Protein AF-A0A0G0I2A3-F1 (afdb_monomer_lite)

Structure (mmCIF, N/CA/C/O backbone):
data_AF-A0A0G0I2A3-F1
#
_entry.id   AF-A0A0G0I2A3-F1
#
loop_
_atom_site.group_PDB
_atom_site.id
_atom_site.type_symbol
_atom_site.label_atom_id
_atom_site.label_alt_id
_atom_site.label_comp_id
_atom_site.label_asym_id
_atom_site.label_entity_id
_atom_site.label_seq_id
_atom_site.pdbx_PDB_ins_code
_atom_site.Cartn_x
_atom_site.Cartn_y
_atom_site.Cartn_z
_atom_site.occupancy
_atom_site.B_iso_or_equiv
_atom_site.auth_seq_id
_atom_site.auth_comp_id
_atom_site.auth_asym_id
_atom_site.auth_atom_id
_atom_site.pdbx_PDB_model_num
ATOM 1 N N . MET A 1 1 ? 5.255 -2.824 1.021 1.00 85.88 1 MET A N 1
ATOM 2 C CA . MET A 1 1 ? 4.007 -2.925 1.817 1.00 85.88 1 MET A CA 1
ATOM 3 C C . MET A 1 1 ? 4.046 -2.059 3.072 1.00 85.88 1 MET A C 1
ATOM 5 O O . MET A 1 1 ? 4.950 -2.211 3.888 1.00 85.88 1 MET A O 1
ATOM 9 N N . GLN A 1 2 ? 3.045 -1.193 3.241 1.00 91.69 2 GLN A N 1
ATOM 10 C CA . GLN A 1 2 ? 2.843 -0.327 4.409 1.00 91.69 2 GLN A CA 1
ATOM 11 C C . G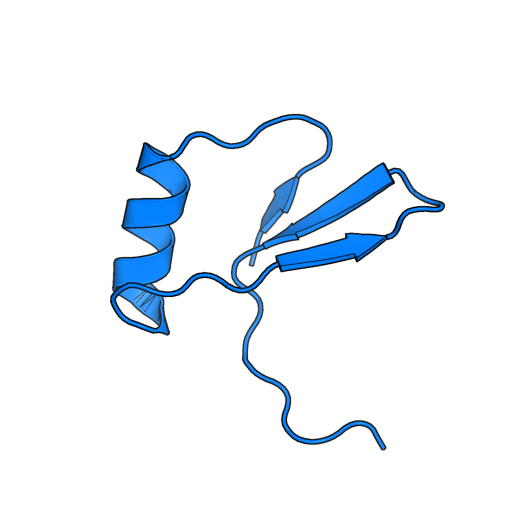LN A 1 2 ? 1.359 -0.313 4.809 1.00 91.69 2 GLN A C 1
ATOM 13 O O . GLN A 1 2 ? 0.494 -0.280 3.936 1.00 91.69 2 GLN A O 1
ATOM 18 N N . ILE A 1 3 ? 1.066 -0.303 6.116 1.00 95.19 3 ILE A N 1
ATOM 19 C CA . ILE A 1 3 ? -0.296 -0.109 6.637 1.00 95.19 3 ILE A CA 1
ATOM 20 C C . ILE A 1 3 ? -0.539 1.381 6.894 1.00 95.19 3 ILE A C 1
ATOM 22 O O . ILE A 1 3 ? 0.240 2.030 7.593 1.00 95.19 3 ILE A O 1
ATOM 26 N N . VAL A 1 4 ? -1.627 1.917 6.347 1.00 96.19 4 VAL A N 1
ATOM 27 C CA . VAL A 1 4 ? -2.054 3.315 6.479 1.00 96.19 4 VAL A CA 1
ATOM 28 C C . VAL A 1 4 ? -3.436 3.353 7.122 1.00 96.19 4 VAL A C 1
ATOM 30 O O . VAL A 1 4 ? -4.325 2.617 6.703 1.00 96.19 4 VAL A O 1
ATOM 33 N N . LYS A 1 5 ? -3.605 4.204 8.139 1.00 95.62 5 LYS A N 1
ATOM 34 C CA . LYS A 1 5 ? -4.881 4.382 8.857 1.00 95.62 5 LYS A CA 1
ATOM 35 C C . LYS A 1 5 ? -5.646 5.643 8.456 1.00 95.62 5 LYS A C 1
ATOM 37 O O . LYS A 1 5 ? -6.860 5.652 8.523 1.00 95.62 5 LYS A O 1
ATOM 42 N N . ASP A 1 6 ? -4.937 6.682 8.015 1.00 93.12 6 ASP A N 1
ATOM 43 C CA . ASP A 1 6 ? -5.545 7.979 7.700 1.00 93.12 6 ASP A CA 1
ATOM 44 C C . ASP A 1 6 ? -5.184 8.444 6.290 1.00 93.12 6 ASP A C 1
ATOM 46 O O . ASP A 1 6 ? -5.952 8.306 5.340 1.00 93.12 6 ASP A O 1
ATOM 50 N N . LYS A 1 7 ? -3.995 9.035 6.146 1.00 94.31 7 LYS A N 1
ATOM 51 C CA . LYS A 1 7 ? -3.545 9.675 4.913 1.00 94.31 7 LYS A CA 1
ATOM 52 C C . LYS A 1 7 ? -2.130 9.239 4.586 1.00 94.31 7 LYS A C 1
ATOM 54 O O . LYS A 1 7 ? -1.307 9.030 5.472 1.00 94.31 7 LYS A O 1
ATOM 59 N N . ILE A 1 8 ? -1.864 9.165 3.294 1.00 95.50 8 ILE A N 1
ATOM 60 C CA . ILE A 1 8 ? -0.537 9.004 2.712 1.00 95.50 8 ILE A CA 1
ATOM 61 C C . ILE A 1 8 ? -0.353 10.108 1.675 1.00 95.50 8 ILE A C 1
ATOM 63 O O . ILE A 1 8 ? -1.318 10.531 1.032 1.00 95.50 8 ILE A O 1
ATOM 67 N N . SER A 1 9 ? 0.862 10.628 1.542 1.00 96.38 9 SER A N 1
ATOM 68 C CA . SER A 1 9 ? 1.134 11.680 0.566 1.00 96.38 9 SER A CA 1
ATOM 69 C C . SER A 1 9 ? 1.326 11.109 -0.842 1.00 96.38 9 SER A C 1
ATOM 71 O O . SER A 1 9 ? 1.834 10.003 -1.018 1.00 96.38 9 SER A O 1
ATOM 73 N N . VAL A 1 10 ? 1.001 11.899 -1.869 1.00 94.00 10 VAL A N 1
ATOM 74 C CA . VAL A 1 10 ? 1.278 11.525 -3.271 1.00 94.00 10 VAL A CA 1
ATOM 75 C C . VAL A 1 10 ? 2.775 11.283 -3.489 1.00 94.00 10 VAL A C 1
ATOM 77 O O . VAL A 1 10 ? 3.151 10.322 -4.143 1.00 94.00 10 VAL A O 1
ATOM 80 N N . LYS A 1 11 ? 3.637 12.075 -2.843 1.00 94.94 11 LYS 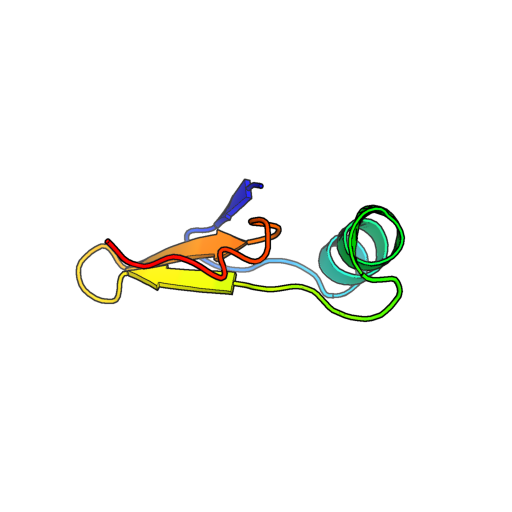A N 1
ATOM 81 C CA . LYS A 1 11 ? 5.097 11.914 -2.908 1.00 94.94 11 LYS A CA 1
ATOM 82 C C . LYS A 1 11 ? 5.587 10.577 -2.338 1.00 94.94 11 LYS A C 1
ATOM 84 O O . LYS A 1 11 ? 6.614 10.062 -2.771 1.00 94.94 11 LYS A O 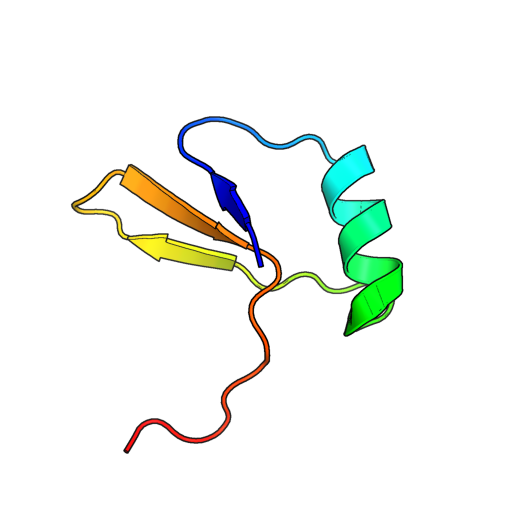1
ATOM 89 N N . GLU A 1 12 ? 4.907 10.023 -1.335 1.00 93.25 12 GLU A N 1
ATOM 90 C CA . GLU A 1 12 ? 5.210 8.674 -0.843 1.00 93.25 12 GLU A CA 1
ATOM 91 C C . GLU A 1 12 ? 4.740 7.608 -1.828 1.00 93.25 12 GLU A C 1
ATOM 93 O O . GLU A 1 12 ? 5.488 6.667 -2.079 1.00 93.25 12 GLU A O 1
ATOM 98 N N . LEU A 1 13 ? 3.564 7.788 -2.437 1.00 92.88 13 LEU A N 1
ATOM 99 C CA . LEU A 1 13 ? 3.055 6.885 -3.472 1.00 92.88 13 LEU A CA 1
ATOM 100 C C . LEU A 1 13 ? 3.959 6.861 -4.716 1.00 92.88 13 LEU A C 1
ATOM 102 O O . LEU A 1 13 ? 4.247 5.781 -5.216 1.00 92.88 13 LEU A O 1
ATOM 106 N N . GLU A 1 14 ? 4.474 8.008 -5.166 1.00 92.31 14 GLU A N 1
ATOM 107 C CA . GLU A 1 14 ? 5.438 8.097 -6.279 1.00 92.31 14 GLU A CA 1
ATOM 108 C C . GLU A 1 14 ? 6.715 7.296 -5.984 1.00 92.31 14 GLU A C 1
ATOM 110 O O . GLU A 1 14 ? 7.161 6.479 -6.788 1.00 92.31 14 GLU A O 1
ATOM 115 N N . LYS A 1 15 ? 7.266 7.447 -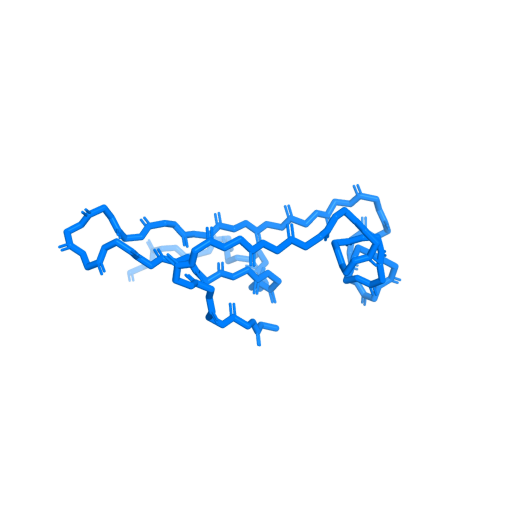4.774 1.00 91.88 15 LYS A N 1
ATOM 116 C CA . LYS A 1 15 ? 8.439 6.673 -4.339 1.00 91.88 15 LYS A CA 1
ATOM 117 C C . LYS A 1 15 ? 8.165 5.172 -4.226 1.00 91.88 15 LYS A C 1
ATOM 119 O O . LYS A 1 15 ? 9.107 4.382 -4.289 1.00 91.88 15 LYS A O 1
ATOM 124 N N . MET A 1 16 ? 6.918 4.776 -3.964 1.00 91.25 16 MET A N 1
ATOM 125 C CA . MET A 1 16 ? 6.506 3.369 -3.928 1.00 91.25 16 MET A CA 1
ATOM 126 C C . MET A 1 16 ? 6.356 2.814 -5.345 1.00 91.25 16 MET A C 1
ATOM 128 O O . MET A 1 16 ? 6.903 1.751 -5.638 1.00 91.25 16 MET A O 1
ATOM 132 N N . SER A 1 17 ? 5.700 3.551 -6.250 1.00 90.69 17 SER A N 1
ATOM 133 C CA . SER A 1 17 ? 5.492 3.096 -7.627 1.00 90.69 17 SER A CA 1
ATOM 134 C C . SER A 1 17 ? 6.812 2.853 -8.352 1.00 90.69 17 SER A C 1
ATOM 136 O O . SER A 1 17 ? 6.943 1.828 -9.019 1.00 90.69 17 SER A O 1
ATOM 138 N N . GLU A 1 18 ? 7.814 3.719 -8.142 1.00 89.38 18 GLU A N 1
ATOM 139 C CA . GLU A 1 18 ? 9.162 3.568 -8.713 1.00 89.38 18 GLU A CA 1
ATOM 140 C C . GLU A 1 18 ? 9.818 2.217 -8.376 1.00 89.38 18 GLU A C 1
ATOM 142 O O . GLU A 1 18 ? 10.638 1.721 -9.146 1.00 89.38 18 GLU A O 1
ATOM 147 N N . LYS A 1 19 ? 9.465 1.606 -7.236 1.00 82.38 19 LYS A N 1
ATOM 148 C CA . LYS A 1 19 ? 10.095 0.374 -6.736 1.00 82.38 19 LYS A CA 1
ATOM 149 C C . LYS A 1 19 ? 9.393 -0.911 -7.166 1.00 82.38 19 LYS A C 1
ATOM 151 O O . LYS A 1 19 ? 10.025 -1.963 -7.120 1.00 82.38 19 LYS A O 1
ATOM 156 N N . MET A 1 20 ? 8.111 -0.849 -7.533 1.00 73.31 20 MET A N 1
ATOM 157 C CA . MET A 1 20 ? 7.317 -2.034 -7.884 1.00 73.31 20 MET A CA 1
ATOM 158 C C . MET A 1 20 ? 6.912 -2.050 -9.360 1.00 73.31 20 MET A C 1
ATOM 160 O O . MET A 1 20 ? 7.526 -2.746 -10.162 1.00 73.31 20 MET A O 1
ATOM 164 N N . PHE A 1 21 ? 5.868 -1.301 -9.724 1.00 78.19 21 PHE A N 1
ATOM 165 C CA . PHE A 1 21 ? 5.211 -1.383 -11.035 1.00 78.19 21 PHE A CA 1
ATOM 166 C C . PHE A 1 21 ? 5.394 -0.100 -11.865 1.00 78.19 21 PHE A C 1
ATOM 168 O O . PHE A 1 21 ? 4.545 0.254 -12.685 1.00 78.19 21 PHE A O 1
ATOM 175 N N . GLY A 1 22 ? 6.484 0.634 -11.625 1.00 83.12 22 GLY A N 1
ATOM 176 C CA . GLY A 1 22 ? 6.832 1.889 -12.294 1.00 83.12 22 GLY A CA 1
ATOM 177 C C . GLY A 1 22 ? 5.933 3.058 -11.885 1.00 83.12 22 GLY A C 1
ATOM 178 O O . GLY A 1 22 ? 6.320 3.899 -11.079 1.00 83.12 22 GLY A O 1
ATOM 179 N N . HIS A 1 23 ? 4.720 3.112 -12.436 1.00 86.75 23 HIS A N 1
ATOM 180 C CA . HIS A 1 23 ? 3.749 4.196 -12.210 1.00 86.75 23 HIS A CA 1
ATOM 181 C C . HIS A 1 23 ? 2.455 3.721 -11.539 1.00 86.75 23 HIS A C 1
ATOM 183 O O . HIS A 1 23 ? 1.480 4.465 -11.469 1.00 86.75 23 HIS A O 1
ATOM 189 N N . LEU A 1 24 ? 2.432 2.477 -11.057 1.00 88.69 24 LEU A N 1
ATOM 190 C CA . LEU A 1 24 ? 1.273 1.883 -10.405 1.00 88.69 24 LEU A CA 1
ATOM 191 C C . LEU A 1 24 ? 1.596 1.505 -8.956 1.00 88.69 24 LEU A C 1
ATOM 193 O O . LEU A 1 24 ? 2.619 0.884 -8.672 1.00 88.69 24 LEU A O 1
ATOM 197 N N . VAL A 1 25 ? 0.672 1.841 -8.055 1.00 91.50 25 VAL A N 1
ATOM 198 C CA . VAL A 1 25 ? 0.642 1.359 -6.670 1.00 91.50 25 VAL A CA 1
ATOM 199 C C . VAL A 1 25 ? -0.684 0.645 -6.450 1.00 91.50 25 VAL A C 1
ATOM 201 O O . VAL A 1 25 ? -1.743 1.185 -6.766 1.00 91.50 25 VAL A O 1
ATOM 204 N N . LYS A 1 26 ? -0.637 -0.563 -5.887 1.00 91.25 26 LYS A N 1
ATOM 205 C CA . LYS A 1 26 ? -1.829 -1.291 -5.440 1.00 91.25 26 LYS A CA 1
ATOM 206 C C . LYS A 1 26 ? -2.080 -1.012 -3.958 1.00 91.25 26 LYS A C 1
ATOM 208 O O . LYS A 1 26 ? -1.143 -1.022 -3.158 1.00 91.25 26 LYS A O 1
ATOM 213 N N . ALA A 1 27 ? -3.346 -0.828 -3.596 1.00 92.19 27 ALA A N 1
ATOM 214 C CA . ALA A 1 27 ? -3.806 -0.776 -2.215 1.00 92.19 27 ALA A CA 1
ATOM 215 C C . ALA A 1 27 ? -4.959 -1.764 -2.004 1.00 92.19 27 ALA A C 1
ATOM 217 O O . ALA A 1 27 ? -5.818 -1.916 -2.872 1.00 92.19 27 ALA A O 1
ATOM 218 N N . VAL A 1 28 ? -4.970 -2.428 -0.853 1.00 92.50 28 VAL A N 1
ATOM 219 C CA . VAL A 1 28 ? -6.078 -3.261 -0.374 1.00 92.50 28 VAL A CA 1
ATOM 220 C C . VAL A 1 28 ? -6.665 -2.579 0.854 1.00 92.50 28 VAL A C 1
ATOM 222 O O . VAL A 1 28 ? -5.920 -2.197 1.755 1.00 92.50 28 VAL A O 1
ATOM 225 N N . VAL A 1 29 ? -7.983 -2.396 0.876 1.00 93.38 29 VAL A N 1
ATOM 226 C CA . VAL A 1 29 ? -8.691 -1.652 1.925 1.00 93.38 29 VAL A CA 1
ATOM 227 C C . VAL A 1 29 ? -9.537 -2.620 2.738 1.00 93.38 29 VAL A C 1
ATOM 229 O O . VAL A 1 29 ? -10.369 -3.330 2.178 1.00 93.38 29 VAL A O 1
ATOM 232 N N . ASP A 1 30 ? -9.355 -2.616 4.055 1.00 95.31 30 ASP A N 1
ATOM 233 C CA . ASP A 1 30 ? -10.300 -3.230 4.981 1.00 95.31 30 ASP A CA 1
ATOM 234 C C . ASP A 1 30 ? -11.223 -2.135 5.522 1.00 95.31 30 ASP A C 1
ATOM 236 O O . ASP A 1 30 ? -10.828 -1.308 6.345 1.00 95.31 30 ASP A O 1
ATOM 240 N N . VAL A 1 31 ? -12.468 -2.131 5.045 1.00 95.75 31 VAL A N 1
ATOM 241 C CA . VAL A 1 31 ? -13.490 -1.148 5.439 1.00 95.75 31 VAL A CA 1
ATOM 242 C C . VAL A 1 31 ? -13.999 -1.345 6.864 1.00 95.75 31 VAL A C 1
ATOM 244 O O . VAL A 1 31 ? -14.494 -0.399 7.464 1.00 95.75 31 VAL A O 1
ATOM 247 N N . LYS A 1 32 ? -13.890 -2.555 7.424 1.00 97.06 32 LYS A N 1
ATOM 248 C CA . LYS A 1 32 ? -14.323 -2.841 8.796 1.00 97.06 32 LYS A CA 1
ATOM 249 C C . LYS A 1 32 ? -13.296 -2.339 9.805 1.00 97.06 32 LYS A C 1
ATOM 251 O O . LYS A 1 32 ? -13.671 -1.898 10.887 1.00 97.06 32 LYS A O 1
ATOM 256 N N . GLN A 1 33 ? -12.016 -2.458 9.467 1.00 95.75 33 GLN A N 1
ATOM 257 C CA . GLN A 1 33 ? -10.910 -1.998 10.305 1.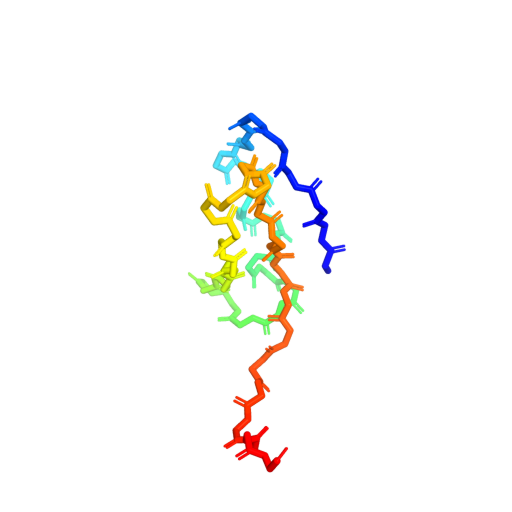00 95.75 33 GLN A CA 1
ATOM 258 C C . GLN A 1 33 ? -10.472 -0.560 9.996 1.00 95.75 33 GLN A C 1
ATOM 260 O O . GLN A 1 33 ? -9.652 -0.026 10.737 1.00 95.75 33 GLN A O 1
ATOM 265 N N . GLU A 1 34 ? -11.001 0.045 8.928 1.00 96.25 34 GLU A N 1
ATOM 266 C CA . GLU A 1 34 ? -10.628 1.382 8.445 1.00 96.25 34 GLU A CA 1
ATOM 267 C C . GLU A 1 34 ? -9.112 1.510 8.198 1.00 96.25 34 GLU A C 1
ATOM 269 O O . GLU A 1 34 ? -8.471 2.496 8.555 1.00 96.25 34 GLU A O 1
ATOM 274 N N . ILE A 1 35 ? -8.512 0.481 7.589 1.00 96.31 35 ILE A N 1
ATOM 275 C CA . ILE A 1 35 ? -7.079 0.453 7.265 1.00 96.31 35 ILE A CA 1
ATOM 276 C C . ILE A 1 35 ? -6.835 0.110 5.799 1.00 96.31 35 ILE A C 1
ATOM 278 O O . ILE A 1 35 ? -7.633 -0.560 5.143 1.00 96.31 35 ILE A O 1
ATOM 282 N N . MET A 1 36 ? -5.677 0.530 5.296 1.00 95.12 36 MET A N 1
ATOM 283 C CA . MET A 1 36 ? -5.212 0.228 3.947 1.00 95.12 36 MET A CA 1
ATOM 284 C C . MET A 1 36 ? -3.828 -0.414 3.986 1.00 95.12 36 MET A C 1
ATOM 286 O O . MET A 1 36 ? -2.905 0.138 4.583 1.00 95.12 36 MET A O 1
ATOM 290 N N . ALA A 1 37 ? -3.663 -1.547 3.309 1.00 94.38 37 ALA A N 1
ATOM 291 C CA . ALA A 1 37 ? -2.365 -2.125 2.991 1.00 94.38 37 ALA A CA 1
ATOM 292 C C . ALA A 1 37 ? -1.955 -1.674 1.584 1.00 94.38 37 ALA A C 1
ATOM 294 O O . ALA A 1 37 ? -2.540 -2.097 0.588 1.00 94.38 37 ALA A O 1
ATOM 295 N N . ILE A 1 38 ? -0.968 -0.789 1.506 1.00 93.19 38 ILE A N 1
ATOM 296 C CA . ILE A 1 38 ? -0.471 -0.191 0.260 1.00 93.19 38 ILE A CA 1
ATOM 297 C C . ILE A 1 38 ? 0.847 -0.861 -0.120 1.00 93.19 38 ILE A C 1
ATOM 299 O O . ILE A 1 38 ? 1.569 -1.333 0.763 1.00 93.19 38 ILE A O 1
ATOM 303 N N . ASP A 1 39 ? 1.180 -0.888 -1.413 1.00 87.38 39 ASP A N 1
ATOM 304 C CA . ASP A 1 39 ? 2.456 -1.414 -1.917 1.00 87.38 39 ASP A CA 1
ATOM 305 C C . ASP A 1 39 ? 2.588 -2.926 -1.634 1.00 87.38 39 ASP A C 1
ATOM 307 O O . ASP A 1 39 ? 3.634 -3.451 -1.239 1.00 87.38 39 ASP A O 1
ATOM 311 N N . ALA A 1 40 ? 1.452 -3.619 -1.739 1.00 80.69 40 ALA A N 1
ATOM 312 C CA . ALA A 1 40 ? 1.367 -5.070 -1.731 1.00 80.69 40 ALA A CA 1
ATOM 313 C C . ALA A 1 40 ? 1.545 -5.599 -3.162 1.00 80.69 40 ALA A C 1
ATOM 315 O O . ALA A 1 40 ? 1.061 -4.993 -4.121 1.00 80.69 40 ALA A O 1
ATOM 316 N N . GLY A 1 41 ? 2.212 -6.746 -3.306 1.00 74.62 41 GLY A N 1
ATOM 317 C CA . GLY A 1 41 ? 2.391 -7.391 -4.606 1.00 74.62 41 GLY A CA 1
ATOM 318 C C . GLY A 1 41 ? 1.062 -7.721 -5.301 1.00 74.62 41 GLY A C 1
ATOM 319 O O . GLY A 1 41 ? 0.003 -7.858 -4.673 1.00 74.62 41 GLY A O 1
ATOM 320 N N . LEU A 1 42 ? 1.117 -7.882 -6.623 1.00 70.69 42 LEU A N 1
ATOM 321 C CA . LEU A 1 42 ? 0.031 -8.501 -7.377 1.00 70.69 42 LEU A CA 1
ATOM 322 C C . LEU A 1 42 ? 0.011 -9.991 -7.012 1.00 70.69 42 LEU A C 1
ATOM 324 O O . LEU A 1 42 ? 0.984 -10.691 -7.260 1.00 70.69 42 LEU A O 1
ATOM 328 N N . HIS A 1 43 ? -1.065 -10.447 -6.375 1.00 73.31 43 HIS A N 1
ATOM 329 C CA . HIS A 1 43 ? -1.369 -11.872 -6.270 1.00 73.31 43 HIS A CA 1
ATOM 330 C C . HIS A 1 43 ? -2.314 -12.185 -7.426 1.00 73.31 43 HIS A C 1
ATOM 332 O O . HIS A 1 43 ? -3.333 -11.507 -7.564 1.00 73.31 43 HIS A O 1
ATOM 338 N N . ALA A 1 44 ? -1.912 -13.118 -8.287 1.00 62.19 44 ALA A N 1
ATOM 339 C CA . ALA A 1 44 ? -2.757 -13.661 -9.349 1.00 62.19 44 ALA A CA 1
ATOM 340 C C . ALA A 1 44 ? -3.596 -14.850 -8.856 1.00 62.19 44 ALA A C 1
ATOM 342 O O . ALA A 1 44 ? -4.594 -15.175 -9.488 1.00 62.19 44 ALA A O 1
ATOM 343 N N . ASP A 1 45 ? -3.221 -15.422 -7.710 1.00 65.88 45 ASP A N 1
ATOM 344 C CA . ASP A 1 45 ? -3.834 -16.626 -7.173 1.00 65.88 45 ASP A CA 1
ATOM 345 C C . ASP A 1 45 ? -4.577 -16.268 -5.876 1.00 65.88 45 ASP A C 1
ATOM 347 O O . ASP A 1 45 ? -3.985 -15.789 -4.902 1.00 65.88 45 ASP A O 1
ATOM 351 N N . GLU A 1 46 ? -5.895 -16.439 -5.919 1.00 54.25 46 GLU A N 1
ATOM 352 C CA . GLU A 1 46 ? -6.818 -16.488 -4.785 1.00 54.25 46 GLU A CA 1
ATOM 353 C C . GLU A 1 46 ? -7.294 -17.947 -4.717 1.00 54.25 46 GLU A C 1
ATOM 355 O O . GLU A 1 46 ? -8.316 -18.291 -5.306 1.00 54.25 46 GLU A O 1
ATOM 360 N N . ASP A 1 47 ? -6.484 -18.810 -4.098 1.00 44.19 47 ASP A N 1
ATOM 361 C CA . ASP A 1 47 ? -6.882 -20.177 -3.727 1.00 44.19 47 ASP A CA 1
ATOM 362 C C . ASP A 1 47 ? -7.422 -20.201 -2.287 1.00 44.19 47 ASP A C 1
ATOM 364 O O . ASP A 1 47 ? -6.795 -19.562 -1.403 1.00 44.19 47 ASP A O 1
#

Sequence (47 aa):
MQIVKDKISVKELEKMSEKMFGHLVKAVVDVKQEIMAIDAGLHADED

Secondary structure (DSSP, 8-state):
-EEESS---HHHHHHHHTTTTSS---EEEETTTTEEEES--------

Radius of g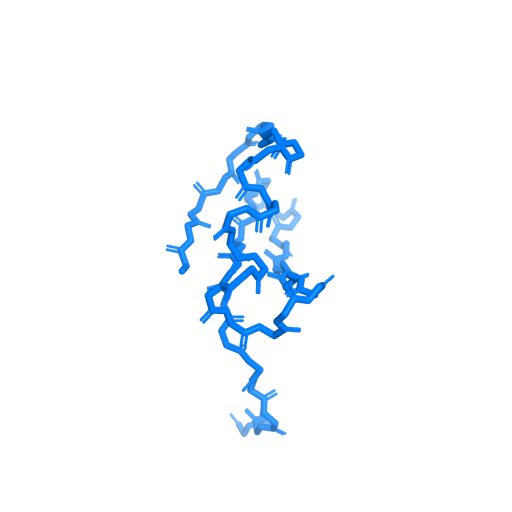yration: 11.31 Å; chains: 1; bounding box: 24×32×23 Å

pLDDT: mean 87.23, std 11.74, range [44.19, 97.06]

Foldseek 3Di:
DDKDQDDDDVVVVCVLCVVAVVNDKDWDADPVSSMIDISDDDDPDDD